Protein AF-A0A8I1NHP6-F1 (afdb_monomer)

Foldseek 3Di:
DPLQVLLLVLLQVQLVVLLVVLVVLCVVAQDDPDLVPWDDDVNARTGHNVSSCVSNVLSPVSNVCSPPPSLVSLQVLLVVLLVLLVCLVPDDQPDADPRRHHSDNVSSVVSNVSNPSSVVSNVVSVVSVVVVVVVVVVVVVVVVVVVVVVVVVVVVVVVVVVVVD

Radius of gyration: 27.09 Å; Cα contacts (8 Å, |Δi|>4): 228; chains: 1; bounding box: 68×22×84 Å

Mean predicted aligned error: 8.79 Å

pLDDT: mean 89.38, std 9.66, range [52.34, 98.44]

Solvent-accessible surface area (backbone atoms only — not comparable to full-atom values): 8065 Å² total; per-residue (Å²): 130,64,73,45,50,51,7,23,48,48,15,40,53,52,8,52,49,26,29,52,53,10,49,53,33,41,74,75,24,70,40,70,86,49,59,87,54,58,45,59,51,97,78,62,37,65,34,21,22,50,38,10,52,50,29,27,53,55,8,49,50,17,48,67,25,21,76,85,39,14,50,58,43,13,40,51,48,8,53,53,27,30,50,50,11,52,48,28,68,74,42,64,86,85,44,58,46,94,81,44,30,69,27,44,75,55,42,17,49,52,28,29,52,53,3,51,50,16,42,50,24,27,50,53,29,48,48,51,54,54,55,52,50,54,54,52,51,51,54,52,52,50,55,53,51,48,54,51,52,51,55,52,50,54,52,51,55,53,54,56,58,68,74,75,112

Secondary structure (DSSP, 8-state):
--TTHHHHHHHHHHHHHHHHHHHHHHHH----S-TT--EEETTTEEE-HHHHHHHHHHHHHHHHHTTT-HHHHHHHHHHHHHHHHHHHHHSPTT-EETTTEE--HHHHHHHHHHHHHHHHHHHHHHHHHHHHHHHHHHHHHHHHHHHHHHHHHHHHHHHHHHT--

Sequence (165 aa):
MERTAYARLYATVTGAFLVLLGFVGLLVNTEFSARELTDELLGFYTINGWSGVFHVGAGLVGLLLARPLPRLYALLAGIVFTGLGIWGILAANGTWLLDGLPATRWVNLVNLLIGLGGLCAYAASRWDRITAWFSGLGARFEARAEKRRQKRRRRKVRKRRTTAS

Structure (mmCIF, N/CA/C/O backbone):
data_AF-A0A8I1NHP6-F1
#
_entry.id   AF-A0A8I1NHP6-F1
#
loop_
_atom_site.group_PDB
_atom_site.id
_atom_site.type_symbol
_atom_site.label_atom_id
_atom_site.label_alt_id
_atom_site.label_comp_id
_atom_site.label_asym_id
_atom_site.label_entity_id
_atom_site.label_seq_id
_atom_site.pdbx_PDB_ins_code
_atom_site.Cartn_x
_atom_site.Cartn_y
_atom_site.Cartn_z
_atom_site.occupancy
_atom_site.B_iso_or_equiv
_atom_site.auth_seq_id
_atom_site.auth_comp_id
_atom_site.auth_asym_id
_atom_site.auth_atom_id
_atom_site.pdbx_PDB_model_num
ATOM 1 N N . MET A 1 1 ? -14.582 6.626 15.259 1.00 52.34 1 MET A N 1
ATOM 2 C CA . MET A 1 1 ? -13.867 6.166 14.049 1.00 52.34 1 MET A CA 1
ATOM 3 C C . MET A 1 1 ? -13.938 4.644 13.992 1.00 52.34 1 MET A C 1
ATOM 5 O O . MET A 1 1 ? -13.893 4.014 15.043 1.00 52.34 1 MET A O 1
ATOM 9 N N . GLU A 1 2 ? -14.135 4.049 12.813 1.00 65.62 2 GLU A N 1
ATOM 10 C CA . GLU A 1 2 ? -14.105 2.585 12.638 1.00 65.62 2 GLU A CA 1
ATOM 11 C C . GLU A 1 2 ? -12.716 2.031 13.004 1.00 65.62 2 GLU A C 1
ATOM 13 O O . GLU A 1 2 ? -11.711 2.616 12.615 1.00 65.62 2 GLU A O 1
ATOM 18 N N . ARG A 1 3 ? -12.642 0.886 13.703 1.00 66.50 3 ARG A N 1
ATOM 19 C CA . ARG A 1 3 ? -11.395 0.294 14.267 1.00 66.50 3 ARG A CA 1
ATOM 20 C C . ARG A 1 3 ? -10.315 -0.094 13.238 1.00 66.50 3 ARG A C 1
ATOM 22 O O . ARG A 1 3 ? -9.271 -0.640 13.597 1.00 66.50 3 ARG A O 1
ATOM 29 N N . THR A 1 4 ? -10.594 0.089 11.956 1.00 78.75 4 THR A N 1
ATOM 30 C CA . THR A 1 4 ? -9.710 -0.203 10.823 1.00 78.75 4 THR A CA 1
ATOM 31 C C . THR A 1 4 ? -9.674 0.950 9.824 1.00 78.75 4 THR A C 1
ATOM 33 O O . THR A 1 4 ? -9.190 0.757 8.713 1.00 78.75 4 THR A O 1
ATOM 36 N N . ALA A 1 5 ? -10.170 2.137 10.194 1.00 85.81 5 ALA A N 1
ATOM 37 C CA . ALA A 1 5 ? -10.329 3.264 9.280 1.00 85.81 5 ALA A CA 1
ATOM 38 C C . ALA A 1 5 ? -9.012 3.629 8.583 1.00 85.81 5 ALA A C 1
ATOM 40 O O . ALA A 1 5 ? -8.998 3.750 7.363 1.00 85.81 5 ALA A O 1
ATOM 41 N N . TYR A 1 6 ? -7.900 3.699 9.324 1.00 92.56 6 TYR A N 1
ATOM 42 C CA . TYR A 1 6 ? -6.586 4.022 8.758 1.00 92.56 6 TYR A CA 1
ATOM 43 C C . TYR A 1 6 ? -6.064 2.941 7.808 1.00 92.56 6 TYR A C 1
ATOM 45 O O . TYR A 1 6 ? -5.683 3.249 6.684 1.00 92.56 6 TYR A O 1
ATOM 53 N N . ALA A 1 7 ? -6.087 1.669 8.219 1.00 94.38 7 ALA A N 1
ATOM 54 C CA . ALA A 1 7 ? -5.654 0.571 7.354 1.00 94.38 7 ALA A CA 1
ATOM 55 C C . ALA A 1 7 ? -6.544 0.420 6.111 1.00 94.38 7 ALA A C 1
ATOM 57 O O . ALA A 1 7 ? -6.043 0.101 5.039 1.00 94.38 7 ALA A O 1
ATOM 58 N N . ARG A 1 8 ? -7.855 0.662 6.235 1.00 95.12 8 ARG A N 1
ATOM 59 C CA . ARG A 1 8 ? -8.786 0.621 5.102 1.00 95.12 8 ARG A CA 1
ATOM 60 C C . ARG A 1 8 ? -8.555 1.787 4.155 1.00 95.12 8 ARG A C 1
ATOM 62 O O . ARG A 1 8 ? -8.551 1.577 2.946 1.00 95.12 8 ARG A O 1
ATOM 69 N N . LEU A 1 9 ? -8.362 2.989 4.694 1.00 95.50 9 LEU A N 1
ATOM 70 C CA . LEU A 1 9 ? -8.044 4.167 3.897 1.00 95.50 9 LEU A CA 1
ATOM 71 C C . LEU A 1 9 ? -6.749 3.938 3.120 1.00 95.50 9 LEU A C 1
ATOM 73 O O . LEU A 1 9 ? -6.752 4.096 1.906 1.00 95.50 9 LEU A O 1
ATOM 77 N N . TYR A 1 10 ? -5.695 3.473 3.795 1.00 97.06 10 TYR A N 1
ATOM 78 C CA . TYR A 1 10 ? -4.439 3.100 3.151 1.00 97.06 10 TYR A CA 1
ATOM 79 C C . TYR A 1 10 ? -4.661 2.047 2.057 1.00 97.06 10 TYR A C 1
ATOM 81 O O . TYR A 1 10 ? -4.303 2.280 0.911 1.00 97.06 10 TYR A O 1
ATOM 89 N N . ALA A 1 11 ? -5.326 0.928 2.367 1.00 97.12 11 ALA A N 1
ATOM 90 C CA . ALA A 1 11 ? -5.573 -0.135 1.392 1.00 97.12 11 ALA A CA 1
ATOM 91 C C . ALA A 1 11 ? -6.338 0.356 0.153 1.00 97.12 11 ALA A C 1
ATOM 93 O O . ALA A 1 11 ? -6.011 -0.030 -0.964 1.00 97.12 11 ALA A O 1
ATOM 94 N N . THR A 1 12 ? -7.313 1.247 0.345 1.00 97.56 12 THR A N 1
ATOM 95 C CA . THR A 1 12 ? -8.118 1.800 -0.751 1.00 97.56 12 THR A CA 1
ATOM 96 C C . THR A 1 12 ? -7.318 2.800 -1.583 1.00 97.56 12 THR A C 1
ATOM 98 O O . THR A 1 12 ? -7.262 2.673 -2.801 1.00 97.56 12 THR A O 1
ATOM 101 N N . VAL A 1 13 ? -6.684 3.782 -0.935 1.00 97.94 13 VAL A N 1
ATOM 102 C CA . VAL A 1 13 ? -5.959 4.869 -1.611 1.00 97.94 13 VAL A CA 1
ATOM 103 C C . VAL A 1 13 ? -4.705 4.337 -2.288 1.00 97.94 13 VAL A C 1
ATOM 105 O O . VAL A 1 13 ? -4.509 4.568 -3.476 1.00 97.94 13 VAL A O 1
ATOM 108 N N . THR A 1 14 ? -3.881 3.582 -1.563 1.00 98.06 14 THR A N 1
ATOM 109 C CA . THR A 1 14 ? -2.679 2.961 -2.121 1.00 98.06 14 THR A CA 1
ATOM 110 C C . THR A 1 14 ? -3.046 1.910 -3.159 1.00 98.06 14 THR A C 1
ATOM 112 O O . THR A 1 14 ? -2.404 1.856 -4.198 1.00 98.06 14 THR A O 1
ATOM 115 N N . GLY A 1 15 ? -4.099 1.117 -2.928 1.00 97.94 15 GLY A N 1
ATOM 116 C CA . GLY A 1 15 ? -4.596 0.160 -3.917 1.00 97.94 15 GLY A CA 1
ATOM 117 C C . GLY A 1 15 ? -4.959 0.836 -5.241 1.00 97.94 15 GLY A C 1
ATOM 118 O O . GLY A 1 15 ? -4.437 0.465 -6.287 1.00 97.94 15 GLY A O 1
ATOM 119 N N . ALA A 1 16 ? -5.785 1.885 -5.189 1.00 98.31 16 ALA A N 1
ATOM 120 C CA . ALA A 1 16 ? -6.175 2.656 -6.368 1.00 98.31 16 ALA A CA 1
ATOM 121 C C . ALA A 1 16 ? -4.974 3.332 -7.045 1.00 98.31 16 ALA A C 1
ATOM 123 O O . ALA A 1 16 ? -4.832 3.251 -8.262 1.00 98.31 16 ALA A O 1
ATOM 124 N N . PHE A 1 17 ? -4.091 3.958 -6.261 1.00 97.94 17 PHE A N 1
ATOM 125 C CA . PHE A 1 17 ? -2.877 4.592 -6.770 1.00 97.94 17 PHE A CA 1
ATOM 126 C C . PHE A 1 17 ? -1.992 3.600 -7.527 1.00 97.94 17 PHE A C 1
ATOM 128 O O . PHE A 1 17 ? -1.574 3.891 -8.641 1.00 97.94 17 PHE A O 1
ATOM 135 N N . LEU A 1 18 ? -1.748 2.418 -6.958 1.00 98.06 18 LEU A N 1
ATOM 136 C CA . LEU A 1 18 ? -0.908 1.393 -7.571 1.00 98.06 18 LEU A CA 1
ATOM 137 C C . LEU A 1 18 ? -1.523 0.815 -8.849 1.00 98.06 18 LEU A C 1
ATOM 139 O O . LEU A 1 18 ? -0.803 0.613 -9.823 1.00 98.06 18 LEU A O 1
ATOM 143 N N . VAL A 1 19 ? -2.845 0.604 -8.881 1.00 98.44 19 VAL A N 1
ATOM 144 C CA . VAL A 1 19 ? -3.532 0.192 -10.115 1.00 98.44 19 VAL A CA 1
ATOM 145 C C . VAL A 1 19 ? -3.360 1.248 -11.197 1.00 98.44 19 VAL A C 1
ATOM 147 O O . VAL A 1 19 ? -2.988 0.898 -12.309 1.00 98.44 19 VAL A O 1
ATOM 150 N N . LEU A 1 20 ? -3.590 2.526 -10.884 1.00 97.88 20 LEU A N 1
ATOM 151 C CA . LEU A 1 20 ? -3.444 3.608 -11.860 1.00 97.88 20 LEU A CA 1
ATOM 152 C C . LEU A 1 20 ? -1.997 3.750 -12.334 1.00 97.88 20 LEU A C 1
ATOM 154 O O . LEU A 1 20 ? -1.761 3.819 -13.536 1.00 97.88 20 LEU A O 1
ATOM 158 N N . LEU A 1 21 ? -1.035 3.745 -11.410 1.00 96.12 21 LEU A N 1
ATOM 159 C CA . LEU A 1 21 ? 0.387 3.846 -11.723 1.00 96.12 21 LEU A CA 1
ATOM 160 C C . LEU A 1 21 ? 0.842 2.688 -12.617 1.00 96.12 21 LEU A C 1
ATOM 162 O O . LEU A 1 21 ? 1.472 2.915 -13.645 1.00 96.12 21 LEU A O 1
ATOM 166 N N . GLY A 1 22 ? 0.491 1.454 -12.249 1.00 96.69 22 GLY A N 1
ATOM 167 C CA . GLY A 1 22 ? 0.850 0.268 -13.017 1.00 96.69 22 GLY A CA 1
ATOM 168 C C . GLY A 1 22 ? 0.148 0.207 -14.369 1.00 96.69 22 GLY A C 1
ATOM 169 O O . GLY A 1 22 ? 0.779 -0.117 -15.367 1.00 96.69 22 GLY A O 1
ATOM 170 N N . PHE A 1 23 ? -1.137 0.564 -14.421 1.00 97.56 23 PHE A N 1
ATOM 171 C CA . PHE A 1 23 ? -1.912 0.572 -15.658 1.00 97.56 23 PHE A CA 1
ATOM 172 C C . PHE A 1 23 ? -1.383 1.612 -16.644 1.00 97.56 23 PHE A C 1
ATOM 174 O O . PHE A 1 23 ? -1.116 1.272 -17.790 1.00 97.56 23 PHE A O 1
ATOM 181 N N . VAL A 1 24 ? -1.161 2.854 -16.200 1.00 96.81 24 VAL A N 1
ATOM 182 C CA . VAL A 1 24 ? -0.543 3.889 -17.042 1.00 96.81 24 VAL A CA 1
ATOM 183 C C . VAL A 1 24 ? 0.867 3.470 -17.450 1.00 96.81 24 VAL A C 1
ATOM 185 O O . VAL A 1 24 ? 1.233 3.648 -18.606 1.00 96.81 24 VAL A O 1
ATOM 188 N N . GLY A 1 25 ? 1.634 2.853 -16.547 1.00 95.19 25 GLY A N 1
ATOM 189 C CA . GLY A 1 25 ? 2.954 2.327 -16.876 1.00 95.19 25 GLY A CA 1
ATOM 190 C C . GLY A 1 25 ? 2.919 1.295 -18.003 1.00 95.19 25 GLY A C 1
ATOM 191 O O . GLY A 1 25 ? 3.692 1.410 -18.945 1.00 95.19 25 GLY A O 1
ATOM 192 N N . LEU A 1 26 ? 1.961 0.365 -17.973 1.00 95.56 26 LEU A N 1
ATOM 193 C CA . LEU A 1 26 ? 1.750 -0.608 -19.050 1.00 95.56 26 LEU A CA 1
ATOM 194 C C . LEU A 1 26 ? 1.291 0.029 -20.366 1.00 95.56 26 LEU A C 1
ATOM 196 O O . LEU A 1 26 ? 1.512 -0.553 -21.416 1.00 95.56 26 LEU A O 1
ATOM 200 N N . LEU A 1 27 ? 0.652 1.199 -20.345 1.00 95.38 27 LEU A N 1
ATOM 201 C CA . LEU A 1 27 ? 0.324 1.919 -21.581 1.00 95.38 27 LEU A CA 1
ATOM 202 C C . LEU A 1 27 ? 1.544 2.615 -22.194 1.00 95.38 27 LEU A C 1
ATOM 204 O O . LEU A 1 27 ? 1.552 2.865 -23.396 1.00 95.38 27 LEU A O 1
ATOM 208 N N . VAL A 1 28 ? 2.545 2.946 -21.376 1.00 94.25 28 VAL A N 1
ATOM 209 C CA . VAL A 1 28 ? 3.781 3.599 -21.821 1.00 94.25 28 VAL A CA 1
ATOM 210 C C . VAL A 1 28 ? 4.815 2.567 -22.259 1.00 94.25 28 VAL A C 1
ATOM 212 O O . VAL A 1 28 ? 5.392 2.713 -23.329 1.00 94.25 28 VAL A O 1
ATOM 215 N N . ASN A 1 29 ? 5.020 1.512 -21.469 1.00 92.50 29 ASN A N 1
ATOM 216 C CA . ASN A 1 29 ? 6.034 0.499 -21.721 1.00 92.50 29 ASN A CA 1
ATOM 217 C C . ASN A 1 29 ? 5.502 -0.905 -21.388 1.00 92.50 29 ASN A C 1
ATOM 219 O O . ASN A 1 29 ? 5.083 -1.189 -20.263 1.00 92.50 29 ASN A O 1
ATOM 223 N N . THR A 1 30 ? 5.547 -1.792 -22.384 1.00 92.50 30 THR A N 1
ATOM 224 C CA . THR A 1 30 ? 5.104 -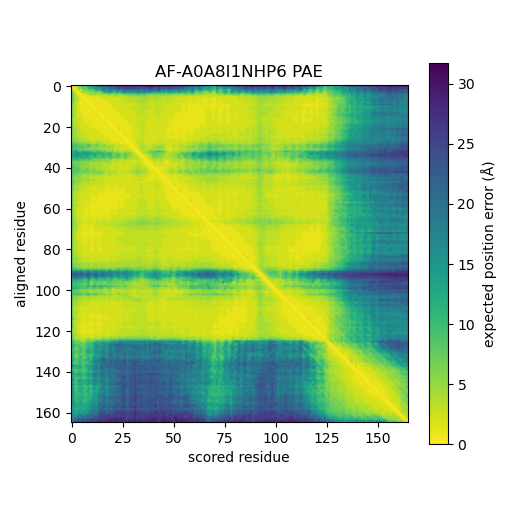3.195 -22.285 1.00 92.50 30 THR A CA 1
ATOM 225 C C . THR A 1 30 ? 6.255 -4.188 -22.439 1.00 92.50 30 THR A C 1
ATOM 227 O O . THR A 1 30 ? 6.028 -5.357 -22.739 1.00 92.50 30 THR A O 1
ATOM 230 N N . GLU A 1 31 ? 7.496 -3.755 -22.223 1.00 90.75 31 GLU A N 1
ATOM 231 C CA . GLU A 1 31 ? 8.660 -4.617 -22.393 1.00 90.75 31 GLU A CA 1
ATOM 232 C C . GLU A 1 31 ? 8.814 -5.569 -21.200 1.00 90.75 31 GLU A C 1
ATOM 234 O O . GLU A 1 31 ? 8.995 -5.156 -20.050 1.00 90.75 31 GLU A O 1
ATOM 239 N N . PHE A 1 32 ? 8.724 -6.871 -21.481 1.00 88.69 32 PHE A N 1
ATOM 240 C CA . PHE A 1 32 ? 8.876 -7.949 -20.493 1.00 88.69 32 PHE A CA 1
ATOM 241 C C . PHE A 1 32 ? 10.145 -8.778 -20.708 1.00 88.69 32 PHE A C 1
ATOM 243 O O . PHE A 1 32 ? 10.619 -9.431 -19.779 1.00 88.69 32 PHE A O 1
ATOM 250 N N . SER A 1 33 ? 10.685 -8.797 -21.926 1.00 84.00 33 SER A N 1
ATOM 251 C CA . SER A 1 33 ? 11.780 -9.703 -22.291 1.00 84.00 33 SER A CA 1
ATOM 252 C C . SER A 1 33 ? 13.154 -9.143 -21.949 1.00 84.00 33 SER A C 1
ATOM 254 O O . SER A 1 33 ? 14.021 -9.889 -21.503 1.00 84.00 33 SER A O 1
ATOM 256 N N . ALA A 1 34 ? 13.347 -7.840 -22.130 1.00 84.25 34 ALA A N 1
ATOM 257 C CA . ALA A 1 34 ? 14.614 -7.173 -21.886 1.00 84.25 34 ALA A CA 1
ATOM 258 C C . ALA A 1 34 ? 14.400 -6.082 -20.838 1.00 84.25 34 ALA A C 1
ATOM 260 O O . ALA A 1 34 ? 13.857 -5.016 -21.106 1.00 84.25 34 ALA A O 1
ATOM 261 N N . ARG A 1 35 ? 14.778 -6.398 -19.600 1.00 78.88 35 ARG A N 1
ATOM 262 C CA . ARG A 1 35 ? 14.508 -5.575 -18.413 1.00 78.88 35 ARG A CA 1
ATOM 263 C C . ARG A 1 35 ? 15.114 -4.180 -18.496 1.00 78.88 35 ARG A C 1
ATOM 265 O O . ARG A 1 35 ? 14.511 -3.253 -17.973 1.00 78.88 35 ARG A O 1
ATOM 272 N N . GLU A 1 36 ? 16.252 -4.047 -19.172 1.00 81.38 36 GLU A N 1
ATOM 273 C CA . GLU A 1 36 ? 16.944 -2.790 -19.453 1.00 81.38 36 GLU A CA 1
ATOM 274 C C . GLU A 1 36 ? 16.182 -1.837 -20.377 1.00 81.38 36 GLU A C 1
ATOM 276 O O . GLU A 1 36 ? 16.436 -0.633 -20.327 1.00 81.38 36 GLU A O 1
ATOM 281 N N . LEU A 1 37 ? 15.222 -2.333 -21.165 1.00 86.44 37 LEU A N 1
ATOM 282 C CA . LEU A 1 37 ? 14.305 -1.478 -21.910 1.00 86.44 37 LEU A CA 1
ATOM 283 C C . LEU A 1 37 ? 13.251 -0.918 -20.956 1.00 86.44 37 LEU A C 1
ATOM 285 O O . LEU A 1 37 ? 12.202 -1.507 -20.704 1.00 86.44 37 LEU A O 1
ATOM 289 N N . THR A 1 38 ? 13.580 0.247 -20.410 1.00 91.06 38 THR A N 1
ATOM 290 C CA . THR A 1 38 ? 12.721 1.020 -19.515 1.00 91.06 38 THR A CA 1
ATOM 291 C C . THR A 1 38 ? 12.385 2.366 -20.130 1.00 91.06 38 THR A C 1
ATOM 293 O O . THR A 1 38 ? 13.195 2.924 -20.866 1.00 91.06 38 THR A O 1
ATOM 296 N N . ASP A 1 39 ? 11.231 2.905 -19.752 1.00 93.44 39 ASP A N 1
ATOM 297 C CA . ASP A 1 39 ? 10.849 4.289 -20.026 1.00 93.44 39 ASP A CA 1
ATOM 298 C C . ASP A 1 39 ? 10.689 5.084 -18.731 1.00 93.44 39 ASP A C 1
ATOM 300 O O . ASP A 1 39 ? 10.556 4.530 -17.634 1.00 93.44 39 ASP A O 1
ATOM 304 N N . GLU A 1 40 ? 10.674 6.408 -18.854 1.00 92.94 40 GLU A N 1
ATOM 305 C CA . GLU A 1 40 ? 10.402 7.310 -17.741 1.00 92.94 40 GLU A CA 1
ATOM 306 C C . GLU A 1 40 ? 8.954 7.788 -17.757 1.00 92.94 40 GLU A C 1
ATOM 308 O O . GLU A 1 40 ? 8.536 8.617 -18.567 1.00 92.94 40 GLU A O 1
ATOM 313 N N . LEU A 1 41 ? 8.185 7.332 -16.775 1.00 91.19 41 LEU A N 1
ATOM 314 C CA . LEU A 1 41 ? 6.881 7.892 -16.485 1.00 91.19 41 LEU A CA 1
ATOM 315 C C . LEU A 1 41 ? 7.052 9.239 -15.770 1.00 91.19 41 LEU A C 1
ATOM 317 O O . LEU A 1 41 ? 7.807 9.358 -14.801 1.00 91.19 41 LEU A O 1
ATOM 321 N N . LEU A 1 42 ? 6.346 10.265 -16.252 1.00 87.69 42 LEU A N 1
ATOM 322 C CA . LEU A 1 42 ? 6.423 11.645 -15.743 1.00 87.69 42 LEU A CA 1
ATOM 323 C C . LEU A 1 42 ? 7.840 12.266 -15.788 1.00 87.69 42 LEU A C 1
ATOM 325 O O . LEU A 1 42 ? 8.075 13.273 -15.124 1.00 87.69 42 LEU A O 1
ATOM 329 N N . GLY A 1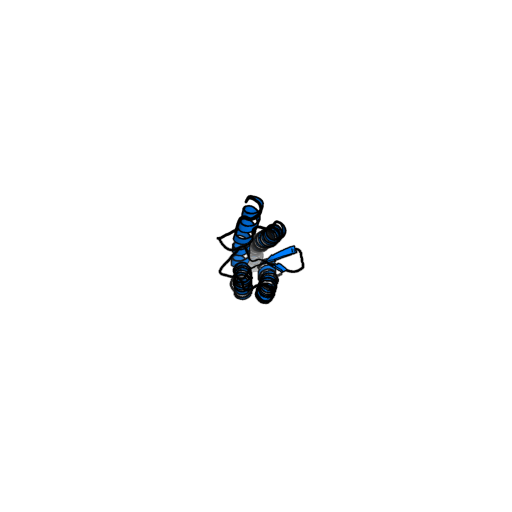 43 ? 8.771 11.687 -16.557 1.00 89.50 43 GLY A N 1
ATOM 330 C CA . GLY A 1 43 ? 10.150 12.177 -16.704 1.00 89.50 43 GLY A CA 1
ATOM 331 C C . GLY A 1 43 ? 1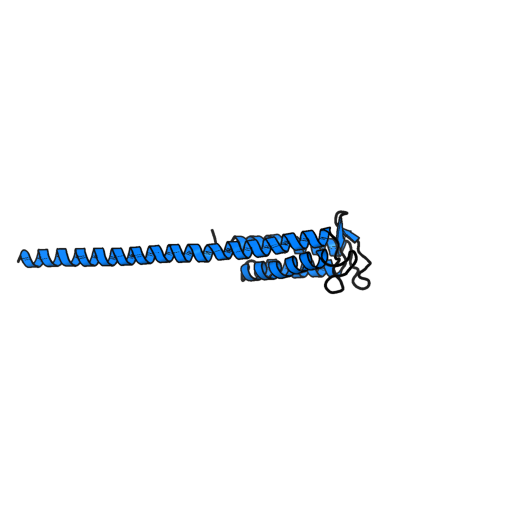1.065 11.929 -15.498 1.00 89.50 43 GLY A C 1
ATOM 332 O O . GLY A 1 43 ? 12.073 12.613 -15.349 1.00 89.50 43 GLY A O 1
ATOM 333 N N . PHE A 1 44 ? 10.691 11.028 -14.582 1.00 89.19 44 PHE A N 1
ATOM 334 C CA . PHE A 1 44 ? 11.560 10.652 -13.455 1.00 89.19 44 PHE A CA 1
ATOM 335 C C . PHE A 1 44 ? 11.310 9.246 -12.894 1.00 89.19 44 PHE A C 1
ATOM 337 O O . PHE A 1 44 ? 12.161 8.714 -12.177 1.00 89.19 44 PHE A O 1
ATOM 344 N N . TYR A 1 45 ? 10.142 8.646 -13.143 1.00 91.38 45 TYR A N 1
ATOM 345 C CA . TYR A 1 45 ? 9.764 7.361 -12.562 1.00 91.38 45 TYR A CA 1
ATOM 346 C C . TYR A 1 45 ? 9.961 6.232 -13.576 1.00 91.38 45 TYR A C 1
ATOM 348 O O . TYR A 1 45 ? 9.162 6.056 -14.491 1.00 91.38 45 TYR A O 1
ATOM 356 N N . THR A 1 46 ? 11.042 5.474 -13.415 1.00 93.38 46 THR A N 1
ATOM 357 C CA . THR A 1 46 ? 11.433 4.403 -14.339 1.00 93.38 46 THR A CA 1
ATOM 358 C C . THR A 1 46 ? 10.465 3.222 -14.290 1.00 93.38 46 THR A C 1
ATOM 360 O O . THR A 1 46 ? 10.186 2.693 -13.212 1.00 93.38 46 THR A O 1
ATOM 363 N N . ILE A 1 47 ? 9.996 2.782 -15.456 1.00 93.56 47 ILE A N 1
ATOM 364 C CA . ILE A 1 47 ? 9.018 1.702 -15.618 1.00 93.56 47 ILE A CA 1
ATOM 365 C C . ILE A 1 47 ? 9.396 0.744 -16.752 1.00 93.56 47 ILE A C 1
ATOM 367 O O . ILE A 1 47 ? 10.044 1.119 -17.723 1.00 93.56 47 ILE A O 1
ATOM 371 N N . ASN A 1 48 ? 8.939 -0.495 -16.616 1.00 93.94 48 ASN A N 1
ATOM 372 C CA . ASN A 1 48 ? 8.873 -1.532 -17.650 1.00 93.94 48 ASN A CA 1
ATOM 373 C C . ASN A 1 48 ? 7.617 -2.402 -17.449 1.00 93.94 48 ASN A C 1
ATOM 375 O O . ASN A 1 48 ? 6.891 -2.233 -16.454 1.00 93.94 48 ASN A O 1
ATOM 379 N N . GLY A 1 49 ? 7.397 -3.379 -18.331 1.00 94.00 49 GLY A N 1
ATOM 380 C CA . GLY A 1 49 ? 6.242 -4.276 -18.269 1.00 94.00 49 GLY A CA 1
ATOM 381 C C . GLY A 1 49 ? 6.100 -4.989 -16.917 1.00 94.00 49 GLY A C 1
ATOM 382 O O . GLY A 1 49 ? 5.017 -4.996 -16.322 1.00 94.00 49 GLY A O 1
ATOM 383 N N . TRP A 1 50 ? 7.197 -5.521 -16.367 1.00 95.06 50 TRP A N 1
ATOM 384 C CA . TRP A 1 50 ? 7.190 -6.207 -15.066 1.00 95.06 50 TRP A CA 1
ATOM 385 C C . TRP A 1 50 ? 6.787 -5.293 -13.912 1.00 95.06 50 TRP A C 1
ATOM 387 O O . TRP A 1 50 ? 5.960 -5.675 -13.081 1.00 95.06 50 TRP A O 1
ATOM 397 N N . SER A 1 51 ? 7.323 -4.073 -13.872 1.00 93.69 51 SER A N 1
ATOM 398 C CA . SER A 1 51 ? 6.945 -3.081 -12.865 1.00 93.69 51 SER A CA 1
ATOM 399 C C . SER A 1 51 ? 5.467 -2.702 -12.983 1.00 93.69 51 SER A C 1
ATOM 401 O O . SER A 1 51 ? 4.782 -2.594 -11.968 1.00 93.69 51 SER A O 1
ATOM 403 N N . GLY A 1 52 ? 4.942 -2.574 -14.205 1.00 95.50 52 GLY A N 1
ATOM 404 C CA . GLY A 1 52 ? 3.533 -2.290 -14.453 1.00 95.50 52 GLY A CA 1
ATOM 405 C C . GLY A 1 52 ? 2.622 -3.378 -13.885 1.00 95.50 52 GLY A C 1
ATOM 406 O O . GLY A 1 52 ? 1.738 -3.090 -13.075 1.00 95.50 52 GLY A O 1
ATOM 407 N N . VAL A 1 53 ? 2.896 -4.644 -14.220 1.00 96.38 53 VAL A N 1
ATOM 408 C CA . VAL A 1 53 ? 2.148 -5.801 -13.696 1.00 96.38 53 VAL A CA 1
ATOM 409 C C . VAL A 1 53 ? 2.258 -5.907 -12.176 1.00 96.38 53 VAL A C 1
ATOM 411 O O . VAL A 1 53 ? 1.250 -6.152 -11.511 1.00 96.38 53 VAL A O 1
ATOM 414 N N . PHE A 1 54 ? 3.446 -5.687 -11.608 1.00 96.25 54 PHE A N 1
ATOM 415 C CA . PHE A 1 54 ? 3.648 -5.699 -10.160 1.00 96.25 54 PHE A CA 1
ATOM 416 C C . PHE A 1 54 ? 2.761 -4.665 -9.453 1.00 96.25 54 PHE A C 1
ATOM 418 O O . PHE A 1 54 ? 2.048 -5.011 -8.507 1.00 96.25 54 PHE A O 1
ATOM 425 N N . HIS A 1 55 ? 2.747 -3.417 -9.931 1.00 97.25 55 HIS A N 1
ATOM 426 C CA . HIS A 1 55 ? 1.924 -2.358 -9.346 1.00 97.25 55 HIS A CA 1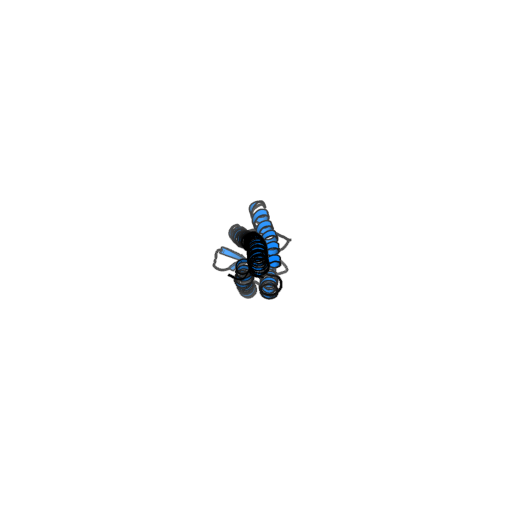
ATOM 427 C C . HIS A 1 55 ? 0.425 -2.634 -9.520 1.00 97.25 55 HIS A C 1
ATOM 429 O O . HIS A 1 55 ? -0.324 -2.511 -8.550 1.00 97.25 55 HIS A O 1
ATOM 435 N N . VAL A 1 56 ? -0.020 -3.088 -10.699 1.00 98.19 56 VAL A N 1
ATOM 436 C CA . VAL A 1 56 ? -1.428 -3.468 -10.909 1.00 98.19 56 VAL A CA 1
ATOM 437 C C . VAL A 1 56 ? -1.831 -4.602 -9.969 1.00 98.19 56 VAL A C 1
ATOM 439 O O . VAL A 1 56 ? -2.843 -4.492 -9.278 1.00 98.19 56 VAL A O 1
ATOM 442 N N . GLY A 1 57 ? -1.035 -5.669 -9.889 1.00 98.06 57 GLY A N 1
ATOM 443 C CA . GLY A 1 57 ? -1.315 -6.820 -9.033 1.00 98.06 57 GLY A CA 1
ATOM 444 C C . GLY A 1 57 ? -1.387 -6.439 -7.554 1.00 98.06 57 GLY A C 1
ATOM 445 O O . GLY A 1 57 ? -2.380 -6.731 -6.885 1.00 98.06 57 GLY A O 1
ATOM 446 N N . ALA A 1 58 ? -0.377 -5.724 -7.051 1.00 97.69 58 ALA A N 1
ATOM 447 C CA . ALA A 1 58 ? -0.360 -5.233 -5.676 1.00 97.69 58 ALA A CA 1
ATOM 448 C C . ALA A 1 58 ? -1.552 -4.304 -5.389 1.00 97.69 58 ALA A C 1
ATOM 450 O O . ALA A 1 58 ? -2.211 -4.434 -4.355 1.00 97.69 58 ALA A O 1
ATOM 451 N N . GLY A 1 59 ? -1.868 -3.409 -6.327 1.00 98.00 59 GLY A N 1
ATOM 452 C CA . GLY A 1 59 ? -2.972 -2.468 -6.211 1.00 98.00 59 GLY A CA 1
ATOM 453 C C . GLY A 1 59 ? -4.342 -3.146 -6.161 1.00 98.00 59 GLY A C 1
ATOM 454 O O . GLY A 1 59 ? -5.152 -2.841 -5.282 1.00 98.00 59 GLY A O 1
ATOM 455 N N . LEU A 1 60 ? -4.585 -4.122 -7.042 1.00 98.44 60 LEU A N 1
ATOM 456 C CA . LEU A 1 60 ? -5.817 -4.913 -7.052 1.00 98.44 60 LEU A CA 1
ATOM 457 C C . LEU A 1 60 ? -5.984 -5.703 -5.754 1.00 98.44 60 LEU A C 1
ATOM 459 O O . LEU A 1 60 ? -7.068 -5.692 -5.173 1.00 98.44 60 LEU A O 1
ATOM 463 N N . VAL A 1 61 ? -4.914 -6.325 -5.249 1.00 98.00 61 VAL A N 1
ATOM 464 C CA . VAL A 1 61 ? -4.936 -6.983 -3.933 1.00 98.00 61 VAL A CA 1
ATOM 465 C C . VAL A 1 61 ? -5.293 -5.978 -2.833 1.00 98.00 61 VAL A C 1
ATOM 467 O O . VAL A 1 61 ? -6.104 -6.294 -1.963 1.00 98.00 61 VAL A O 1
ATOM 470 N N . GLY A 1 62 ? -4.770 -4.751 -2.891 1.00 96.94 62 GLY A N 1
ATOM 471 C CA . GLY A 1 62 ? -5.136 -3.672 -1.970 1.00 96.94 62 GLY A CA 1
ATOM 472 C C . GLY A 1 62 ? -6.623 -3.348 -1.975 1.00 96.94 62 GLY A C 1
ATOM 473 O O . GLY A 1 62 ? -7.255 -3.336 -0.916 1.00 96.94 62 GLY A O 1
ATOM 474 N N . LEU A 1 63 ? -7.203 -3.165 -3.160 1.00 97.88 63 LEU A N 1
ATOM 475 C CA . LEU A 1 63 ? -8.630 -2.881 -3.322 1.00 97.88 63 LEU A CA 1
ATOM 476 C C . LEU A 1 63 ? -9.510 -4.053 -2.866 1.00 97.88 63 LEU A C 1
ATOM 478 O O . LEU A 1 63 ? -10.484 -3.843 -2.139 1.00 97.88 63 LEU A O 1
ATOM 482 N N . LEU A 1 64 ? -9.142 -5.285 -3.225 1.00 97.88 64 LEU A N 1
ATOM 483 C CA . LEU A 1 64 ? -9.854 -6.499 -2.817 1.00 97.88 64 LEU A CA 1
ATOM 484 C C . LEU A 1 64 ? -9.833 -6.683 -1.296 1.00 97.88 64 LEU A C 1
ATOM 486 O O . LEU A 1 64 ? -10.848 -7.036 -0.693 1.00 97.88 64 LEU A O 1
ATOM 490 N N . LEU A 1 65 ? -8.692 -6.416 -0.657 1.00 95.81 65 LEU A N 1
ATOM 491 C CA . LEU A 1 65 ? -8.519 -6.596 0.783 1.00 95.81 65 LEU A CA 1
ATOM 492 C C . LEU A 1 65 ? -8.950 -5.385 1.615 1.00 95.81 65 LEU A C 1
ATOM 494 O O . LEU A 1 65 ? -9.070 -5.520 2.834 1.00 95.81 65 LEU A O 1
ATOM 498 N N . ALA A 1 66 ? -9.258 -4.239 1.001 1.00 94.50 66 ALA A N 1
ATOM 499 C CA . ALA A 1 66 ? -9.622 -3.013 1.710 1.00 94.50 66 ALA A CA 1
ATOM 500 C C . ALA A 1 66 ? -10.816 -3.194 2.664 1.00 94.50 66 ALA A C 1
ATOM 502 O O . ALA A 1 66 ? -10.844 -2.612 3.750 1.00 94.50 66 ALA A O 1
ATOM 503 N N . ARG A 1 67 ? -11.800 -4.023 2.299 1.00 91.81 67 ARG A N 1
ATOM 504 C CA . ARG A 1 67 ? -12.955 -4.324 3.164 1.00 91.81 67 ARG A CA 1
ATOM 505 C C . ARG A 1 67 ? -12.712 -5.520 4.094 1.00 91.81 67 ARG A C 1
ATOM 507 O O . ARG A 1 67 ? -12.870 -5.334 5.301 1.00 91.81 67 ARG A O 1
ATOM 514 N N . PRO A 1 68 ? -12.336 -6.718 3.598 1.00 93.44 68 PRO A N 1
ATOM 515 C CA . PRO A 1 68 ? -12.275 -7.905 4.447 1.00 93.44 68 PRO A CA 1
ATOM 516 C C . PRO A 1 68 ? -11.043 -7.933 5.359 1.00 93.44 68 PRO A C 1
ATOM 518 O O . PRO A 1 68 ? -11.153 -8.333 6.516 1.00 93.44 68 PRO A O 1
ATOM 521 N N . LEU A 1 69 ? -9.870 -7.508 4.873 1.00 94.25 69 LEU A N 1
ATOM 522 C CA . LEU A 1 69 ? -8.590 -7.670 5.575 1.00 94.25 69 LEU A CA 1
ATOM 523 C C . LEU A 1 69 ? -7.651 -6.452 5.410 1.00 94.25 69 LEU A C 1
ATOM 525 O O . LEU A 1 69 ? -6.464 -6.627 5.117 1.00 94.25 69 LEU A O 1
ATOM 529 N N . PRO A 1 70 ? -8.105 -5.208 5.674 1.00 94.44 70 PRO A N 1
ATOM 530 C CA . PRO A 1 70 ? -7.310 -4.005 5.394 1.00 94.44 70 PRO A CA 1
ATOM 531 C C . PRO A 1 70 ? -5.989 -3.957 6.164 1.00 94.44 70 PRO A C 1
ATOM 533 O O . PRO A 1 70 ? -4.979 -3.459 5.678 1.00 94.44 70 PRO A O 1
ATOM 536 N N . ARG A 1 71 ? -5.978 -4.502 7.385 1.00 94.75 71 ARG A N 1
ATOM 537 C CA . ARG A 1 71 ? -4.775 -4.557 8.223 1.00 94.75 71 ARG A CA 1
ATOM 538 C C . ARG A 1 71 ? -3.725 -5.513 7.677 1.00 94.75 71 ARG A C 1
ATOM 540 O O . ARG A 1 71 ? -2.544 -5.235 7.838 1.00 94.75 71 ARG A O 1
ATOM 547 N N . LEU A 1 72 ? -4.160 -6.637 7.104 1.00 94.94 72 LEU A N 1
ATOM 548 C CA . LEU A 1 72 ? -3.247 -7.609 6.517 1.00 94.94 72 LEU A CA 1
ATOM 549 C C . LEU A 1 72 ? -2.572 -6.987 5.301 1.00 94.94 72 LEU A C 1
ATOM 551 O O . LEU A 1 72 ? -1.353 -7.024 5.218 1.00 94.94 72 LEU A O 1
ATOM 555 N N . TYR A 1 73 ? -3.350 -6.335 4.432 1.00 97.12 73 TYR A N 1
ATOM 556 C CA . TYR A 1 73 ? -2.784 -5.605 3.304 1.00 97.12 73 TYR A CA 1
ATOM 557 C C . TYR A 1 73 ? -1.810 -4.514 3.756 1.00 97.12 73 TYR A C 1
ATOM 559 O O . TYR A 1 73 ? -0.680 -4.499 3.291 1.00 97.12 73 TYR A O 1
ATOM 567 N N . ALA A 1 74 ? -2.196 -3.653 4.707 1.00 97.06 74 ALA A N 1
ATOM 568 C CA . ALA A 1 74 ? -1.317 -2.590 5.204 1.00 97.06 74 ALA A CA 1
ATOM 569 C C . ALA A 1 74 ? 0.013 -3.131 5.764 1.00 97.06 74 ALA A C 1
ATOM 571 O O . ALA A 1 74 ? 1.064 -2.545 5.526 1.00 97.06 74 ALA A O 1
ATOM 572 N N . LEU A 1 75 ? -0.021 -4.270 6.466 1.00 96.94 75 LEU A N 1
ATOM 573 C CA . LEU A 1 75 ? 1.185 -4.925 6.969 1.00 96.94 75 LEU A CA 1
ATOM 574 C C . LEU A 1 75 ? 2.029 -5.527 5.840 1.00 96.94 75 LEU A C 1
ATOM 576 O O . LEU A 1 75 ? 3.230 -5.287 5.798 1.00 96.94 75 LEU A O 1
ATOM 580 N N . LEU A 1 76 ? 1.415 -6.304 4.945 1.00 97.06 76 LEU A N 1
ATOM 581 C CA . LEU A 1 76 ? 2.114 -6.977 3.849 1.00 97.06 76 LEU A CA 1
ATOM 582 C C . LEU A 1 76 ? 2.712 -5.972 2.867 1.00 97.06 76 LEU A C 1
ATOM 584 O O . LEU A 1 76 ? 3.904 -6.039 2.591 1.00 97.06 76 LEU A O 1
ATOM 588 N N . ALA A 1 77 ? 1.914 -5.010 2.401 1.00 97.06 77 ALA A N 1
ATOM 589 C CA . ALA A 1 77 ? 2.391 -3.910 1.574 1.00 97.06 77 ALA A CA 1
ATOM 590 C C . ALA A 1 77 ? 3.478 -3.124 2.312 1.00 97.06 77 ALA A C 1
ATOM 592 O O . ALA A 1 77 ? 4.517 -2.833 1.731 1.00 97.06 77 ALA A O 1
ATOM 593 N N . GLY A 1 78 ? 3.286 -2.868 3.610 1.00 97.62 78 GLY A N 1
ATOM 594 C CA . GLY A 1 78 ? 4.285 -2.218 4.444 1.00 97.62 78 GLY A CA 1
ATOM 595 C C . GLY A 1 78 ? 5.642 -2.920 4.405 1.00 97.62 78 GLY A C 1
ATOM 596 O O . GLY A 1 78 ? 6.649 -2.307 4.075 1.00 97.62 78 GLY A O 1
ATOM 597 N N . ILE A 1 79 ? 5.661 -4.225 4.671 1.00 97.94 79 ILE A N 1
ATOM 598 C CA . ILE A 1 79 ? 6.885 -5.036 4.669 1.00 97.94 79 ILE A CA 1
ATOM 599 C C . ILE A 1 79 ? 7.494 -5.119 3.266 1.00 97.94 79 ILE A C 1
ATOM 601 O O . ILE A 1 79 ? 8.688 -4.871 3.109 1.00 97.94 79 ILE A O 1
ATOM 605 N N . VAL A 1 80 ? 6.693 -5.453 2.252 1.00 96.81 80 VAL A N 1
ATOM 606 C CA . VAL A 1 80 ? 7.177 -5.678 0.883 1.00 96.81 80 VAL A CA 1
ATOM 607 C C . VAL A 1 80 ? 7.751 -4.395 0.291 1.00 96.81 80 VAL A C 1
ATOM 609 O O . VAL A 1 80 ? 8.898 -4.387 -0.144 1.00 96.81 80 VAL A O 1
ATOM 612 N N . PHE A 1 81 ? 6.999 -3.294 0.314 1.00 97.19 81 PHE A N 1
ATOM 613 C CA . PHE A 1 81 ? 7.436 -2.040 -0.298 1.00 97.19 81 PHE A CA 1
ATOM 614 C C . PHE A 1 81 ? 8.578 -1.374 0.481 1.00 97.19 81 PHE A C 1
ATOM 616 O O . PHE A 1 81 ? 9.490 -0.827 -0.136 1.00 97.19 81 PHE A O 1
ATOM 623 N N . THR A 1 82 ? 8.609 -1.479 1.817 1.00 97.69 82 THR A N 1
ATOM 624 C CA . THR A 1 82 ? 9.778 -1.033 2.593 1.00 97.69 82 THR A CA 1
ATOM 625 C C . THR A 1 82 ? 11.002 -1.888 2.275 1.00 97.69 82 THR A C 1
ATOM 627 O O . THR A 1 82 ? 12.080 -1.335 2.080 1.00 97.69 82 THR A O 1
ATOM 630 N N . GLY A 1 83 ? 10.846 -3.211 2.169 1.00 95.69 83 GLY A N 1
ATOM 631 C CA . GLY A 1 83 ? 11.925 -4.116 1.778 1.00 95.69 83 GLY A CA 1
ATOM 632 C C . GLY A 1 83 ? 12.492 -3.784 0.398 1.00 95.69 83 GLY A C 1
ATOM 633 O O . GLY A 1 83 ? 13.704 -3.656 0.263 1.00 95.69 83 GLY A O 1
ATOM 634 N N . LEU A 1 84 ? 11.627 -3.561 -0.597 1.00 94.19 84 LEU A N 1
ATOM 635 C CA . LEU A 1 84 ? 12.031 -3.135 -1.942 1.00 94.19 84 LEU A CA 1
ATOM 636 C C . LEU A 1 84 ? 12.727 -1.770 -1.923 1.00 94.19 84 LEU A C 1
ATOM 638 O O . LEU A 1 84 ? 13.774 -1.611 -2.539 1.00 94.19 84 LEU A O 1
ATOM 642 N N . GLY A 1 85 ? 12.187 -0.794 -1.188 1.00 93.62 85 GLY A N 1
ATOM 643 C CA . GLY A 1 85 ? 12.799 0.529 -1.067 1.00 93.62 85 GLY A CA 1
ATOM 644 C C . GLY A 1 85 ? 14.193 0.475 -0.434 1.00 93.62 85 GLY A C 1
ATOM 645 O O . GLY A 1 85 ? 15.131 1.060 -0.967 1.00 93.62 85 GLY A O 1
ATOM 646 N N . ILE A 1 86 ? 14.351 -0.269 0.667 1.00 93.62 86 ILE A N 1
ATOM 647 C CA . ILE A 1 86 ? 15.647 -0.452 1.337 1.00 93.62 86 ILE A CA 1
ATOM 648 C C . ILE A 1 86 ? 16.618 -1.204 0.429 1.00 93.62 86 ILE A C 1
ATOM 650 O O . ILE A 1 86 ? 17.745 -0.750 0.253 1.00 93.62 86 ILE A O 1
ATOM 654 N N . TRP A 1 87 ? 16.193 -2.322 -0.167 1.00 92.19 87 TRP A N 1
ATOM 655 C CA . TRP A 1 87 ? 17.039 -3.098 -1.070 1.00 92.19 87 TRP A CA 1
ATOM 656 C C . TRP A 1 87 ? 17.525 -2.221 -2.221 1.00 92.19 87 TRP A C 1
ATOM 658 O O . TRP A 1 87 ? 18.728 -2.118 -2.428 1.00 92.19 87 TRP A O 1
ATOM 668 N N . GLY A 1 88 ? 16.636 -1.509 -2.907 1.00 89.88 88 GLY A N 1
ATOM 669 C CA . GLY A 1 88 ? 17.035 -0.678 -4.035 1.00 89.88 88 GLY A CA 1
ATOM 670 C C . GLY A 1 88 ? 17.976 0.474 -3.658 1.00 89.88 88 GLY A C 1
ATOM 671 O O . GLY A 1 88 ? 18.833 0.831 -4.456 1.00 89.88 88 GLY A O 1
ATOM 672 N N . ILE A 1 89 ? 17.866 1.039 -2.448 1.00 88.38 89 ILE A N 1
ATOM 673 C CA . ILE A 1 89 ? 18.817 2.051 -1.943 1.00 88.38 89 ILE A CA 1
ATOM 674 C C . ILE A 1 89 ? 20.195 1.438 -1.659 1.00 88.38 89 ILE A C 1
ATOM 676 O O . ILE A 1 89 ? 21.212 2.089 -1.882 1.00 88.38 89 ILE A O 1
ATOM 680 N N . LEU A 1 90 ? 20.227 0.218 -1.117 1.00 87.81 90 LEU A N 1
ATOM 681 C CA . LEU A 1 90 ? 21.469 -0.480 -0.776 1.00 87.81 90 LEU A CA 1
ATOM 682 C C . LEU A 1 90 ? 22.150 -1.110 -1.992 1.00 87.81 90 LEU A C 1
ATOM 684 O O . LEU A 1 90 ? 23.358 -1.342 -1.970 1.00 87.81 90 LEU A O 1
ATOM 688 N N . ALA A 1 91 ? 21.385 -1.432 -3.029 1.00 83.50 91 ALA A N 1
ATOM 689 C CA . ALA A 1 91 ? 21.911 -2.017 -4.243 1.00 83.50 91 ALA A CA 1
ATOM 690 C C . ALA A 1 91 ? 22.649 -0.960 -5.080 1.00 83.50 91 ALA A C 1
ATOM 692 O O . ALA A 1 91 ? 22.312 0.223 -5.071 1.00 83.50 91 ALA A O 1
ATOM 693 N N . ALA A 1 92 ? 23.679 -1.385 -5.814 1.00 70.31 92 ALA A N 1
ATOM 694 C CA . ALA A 1 92 ? 24.395 -0.489 -6.715 1.00 70.31 92 ALA A CA 1
ATOM 695 C C . ALA A 1 92 ? 23.448 0.059 -7.801 1.00 70.31 92 ALA A C 1
ATOM 697 O O . ALA A 1 92 ? 22.537 -0.643 -8.256 1.00 70.31 92 ALA A O 1
ATOM 698 N N . ASN A 1 93 ? 23.670 1.306 -8.231 1.00 64.69 93 ASN A N 1
ATOM 699 C CA . ASN A 1 93 ? 22.880 1.938 -9.292 1.00 64.69 93 ASN A CA 1
ATOM 700 C C . ASN A 1 93 ? 22.848 1.045 -10.547 1.00 64.69 93 ASN A C 1
ATOM 702 O O . ASN A 1 93 ? 23.898 0.620 -11.023 1.00 64.69 93 ASN A O 1
ATOM 706 N N . GLY A 1 94 ? 21.651 0.778 -11.079 1.00 62.19 94 GLY A N 1
ATOM 707 C CA . GLY A 1 94 ? 21.455 -0.059 -12.274 1.00 62.19 94 GLY A CA 1
ATOM 708 C C . GLY A 1 94 ? 21.270 -1.558 -12.003 1.00 62.19 94 GLY A C 1
ATOM 709 O O . GLY A 1 94 ? 21.217 -2.347 -12.941 1.00 62.19 94 GLY A O 1
ATOM 710 N N . THR A 1 95 ? 21.157 -1.966 -10.738 1.00 75.75 95 THR A N 1
ATOM 711 C CA . THR A 1 95 ? 20.718 -3.322 -10.377 1.00 75.75 95 THR A CA 1
ATOM 712 C C . THR A 1 95 ? 19.203 -3.484 -10.550 1.00 75.75 95 THR A C 1
ATOM 714 O O . THR A 1 95 ? 18.456 -2.509 -10.594 1.00 75.75 95 THR A O 1
ATOM 717 N N . TRP A 1 96 ? 18.740 -4.728 -10.660 1.00 78.50 96 TRP A N 1
ATOM 718 C CA . TRP A 1 96 ? 17.323 -5.063 -10.825 1.00 78.50 96 TRP A CA 1
ATOM 719 C C . TRP A 1 96 ? 16.812 -5.749 -9.564 1.00 78.50 96 TRP A C 1
ATOM 721 O O . TRP A 1 96 ? 17.426 -6.710 -9.093 1.00 78.50 96 TRP A O 1
ATOM 731 N N . LEU A 1 97 ? 15.688 -5.287 -9.013 1.00 80.38 97 LEU A N 1
ATOM 732 C CA . LEU A 1 97 ? 15.027 -6.001 -7.921 1.00 80.38 97 LEU A CA 1
ATOM 733 C C . LEU A 1 97 ? 14.169 -7.120 -8.500 1.00 80.38 97 LEU A C 1
ATOM 735 O O . LEU A 1 97 ? 13.470 -6.923 -9.493 1.00 80.38 97 LEU A O 1
ATOM 739 N N . LEU A 1 98 ? 14.190 -8.287 -7.853 1.00 83.44 98 LEU A N 1
ATOM 740 C CA . LEU A 1 98 ? 13.398 -9.451 -8.276 1.00 83.44 98 LEU A CA 1
ATOM 741 C C . LEU A 1 98 ? 13.565 -9.776 -9.775 1.00 83.44 98 LEU A C 1
ATOM 743 O O . LEU A 1 98 ? 12.612 -10.176 -10.431 1.00 83.44 98 LEU A O 1
ATOM 747 N N . ASP A 1 99 ? 14.769 -9.552 -10.309 1.00 83.44 99 ASP A N 1
ATOM 748 C CA . ASP A 1 99 ? 15.165 -9.796 -11.703 1.00 83.44 99 ASP A CA 1
ATOM 749 C C . ASP A 1 99 ? 14.482 -8.926 -12.781 1.00 83.44 99 ASP A C 1
ATOM 751 O O . ASP A 1 99 ? 14.937 -8.936 -13.921 1.00 83.44 99 ASP A O 1
ATOM 755 N N . GLY A 1 100 ? 13.476 -8.109 -12.443 1.00 84.75 100 GLY A N 1
ATOM 756 C CA . GLY A 1 100 ? 12.711 -7.332 -13.432 1.00 84.75 100 GLY A CA 1
ATOM 757 C C . GLY A 1 100 ? 12.212 -5.955 -12.989 1.00 84.75 100 GLY A C 1
ATOM 758 O O . GLY A 1 100 ? 11.718 -5.202 -13.822 1.00 84.75 100 GLY A O 1
ATOM 759 N N . LEU A 1 101 ? 12.339 -5.582 -11.715 1.00 87.62 101 LEU A N 1
ATOM 760 C CA . LEU A 1 101 ? 11.898 -4.276 -11.219 1.00 87.62 101 LEU A CA 1
ATOM 761 C C . LEU A 1 101 ? 13.056 -3.260 -11.247 1.00 87.62 101 LEU A C 1
ATOM 763 O O . LEU A 1 101 ? 14.127 -3.559 -10.706 1.00 87.62 101 LEU A O 1
ATOM 767 N N . PRO A 1 102 ? 12.860 -2.055 -11.813 1.00 89.25 102 PRO A N 1
ATOM 768 C CA . PRO A 1 102 ? 13.891 -1.019 -11.823 1.00 89.25 102 PRO A CA 1
ATOM 769 C C . PRO A 1 102 ? 14.300 -0.582 -10.405 1.00 89.25 102 PRO A C 1
ATOM 771 O O . PRO A 1 102 ? 13.442 -0.237 -9.593 1.00 89.25 102 PRO A O 1
ATOM 774 N N . ALA A 1 103 ? 15.606 -0.533 -10.115 1.00 89.44 103 ALA A N 1
ATOM 775 C CA . ALA A 1 103 ? 16.147 -0.050 -8.835 1.00 89.44 103 ALA A CA 1
ATOM 776 C C . ALA A 1 103 ? 16.587 1.421 -8.880 1.00 89.44 103 ALA A C 1
ATOM 778 O O . ALA A 1 103 ? 17.645 1.772 -8.353 1.00 89.44 103 ALA A O 1
ATOM 779 N N . THR A 1 104 ? 15.830 2.308 -9.527 1.00 90.44 104 THR A N 1
ATOM 780 C CA . THR A 1 104 ? 16.228 3.722 -9.598 1.00 90.44 104 THR A CA 1
ATOM 781 C C . THR A 1 104 ? 15.871 4.472 -8.320 1.00 90.44 104 THR A C 1
ATOM 783 O O . THR A 1 104 ? 14.947 4.112 -7.587 1.00 90.44 104 THR A O 1
ATOM 786 N N . ARG A 1 105 ? 16.601 5.559 -8.041 1.00 90.25 105 ARG A N 1
ATOM 787 C CA . ARG A 1 105 ? 16.430 6.366 -6.821 1.00 90.25 105 ARG A CA 1
ATOM 788 C C . ARG A 1 105 ? 14.968 6.745 -6.566 1.00 90.25 105 ARG A C 1
ATOM 790 O O . ARG A 1 105 ? 14.498 6.630 -5.435 1.00 90.25 105 ARG A O 1
ATOM 797 N N . TRP A 1 106 ? 14.263 7.193 -7.603 1.00 90.88 106 TRP A N 1
ATOM 798 C CA . TRP A 1 106 ? 12.869 7.622 -7.498 1.00 90.88 106 TRP A CA 1
ATOM 799 C C . TRP A 1 106 ? 11.916 6.455 -7.250 1.00 90.88 106 TRP A C 1
ATOM 801 O O . TRP A 1 106 ? 11.041 6.567 -6.392 1.00 90.88 106 TRP A O 1
ATOM 811 N N . VAL A 1 107 ? 12.126 5.319 -7.919 1.00 92.12 107 VAL A N 1
ATOM 812 C CA . VAL A 1 107 ? 11.337 4.099 -7.697 1.00 92.12 107 VAL A CA 1
ATOM 813 C C . VAL A 1 107 ? 11.503 3.605 -6.261 1.00 92.12 107 VAL A C 1
ATOM 815 O O . VAL A 1 107 ? 10.517 3.362 -5.563 1.00 92.12 107 VAL A O 1
ATOM 818 N N . ASN A 1 108 ? 12.741 3.555 -5.772 1.00 93.62 108 ASN A N 1
ATOM 819 C CA . ASN A 1 108 ? 13.049 3.100 -4.418 1.00 93.62 108 ASN A CA 1
ATOM 820 C C . ASN A 1 108 ? 12.462 4.030 -3.350 1.00 93.62 108 ASN A C 1
ATOM 822 O O . ASN A 1 108 ? 11.941 3.555 -2.341 1.00 93.62 108 ASN A O 1
ATOM 826 N N . LEU A 1 109 ? 12.495 5.347 -3.581 1.00 93.62 109 LEU A N 1
ATOM 827 C CA . LEU A 1 109 ? 11.886 6.325 -2.682 1.00 93.62 109 LEU A CA 1
ATOM 828 C C . LEU A 1 109 ? 10.363 6.161 -2.614 1.00 93.62 109 LEU A C 1
ATOM 830 O O . LEU A 1 109 ? 9.805 6.135 -1.518 1.00 93.62 109 LEU A O 1
ATOM 834 N N . VAL A 1 110 ? 9.691 6.016 -3.759 1.00 94.75 110 VAL A N 1
ATOM 835 C CA . VAL A 1 110 ? 8.238 5.782 -3.806 1.00 94.75 110 VAL A CA 1
ATOM 836 C C . VAL A 1 110 ? 7.880 4.481 -3.089 1.00 94.75 110 VAL A C 1
ATOM 838 O O . VAL A 1 110 ? 6.980 4.484 -2.248 1.00 94.75 110 VAL A O 1
ATOM 841 N N . ASN A 1 111 ? 8.625 3.399 -3.335 1.00 95.56 111 ASN A N 1
ATOM 842 C CA . ASN A 1 111 ? 8.450 2.133 -2.624 1.00 95.56 111 ASN A CA 1
ATOM 843 C C . ASN A 1 111 ? 8.606 2.323 -1.110 1.00 95.56 111 ASN A C 1
ATOM 845 O O . ASN A 1 111 ? 7.752 1.899 -0.333 1.00 95.56 111 ASN A O 1
ATOM 849 N N . LEU A 1 112 ? 9.639 3.041 -0.672 1.00 96.38 112 LEU A N 1
ATOM 850 C CA . LEU A 1 112 ? 9.858 3.289 0.747 1.00 96.38 112 LEU A CA 1
ATOM 851 C C . LEU A 1 112 ? 8.703 4.081 1.379 1.00 96.38 112 LEU A C 1
ATOM 853 O O . LEU A 1 112 ? 8.236 3.714 2.456 1.00 96.38 112 LEU A O 1
ATOM 857 N N . LEU A 1 113 ? 8.201 5.122 0.709 1.00 97.31 113 LEU A N 1
ATOM 858 C CA . LEU A 1 113 ? 7.071 5.922 1.193 1.00 97.31 113 LEU A CA 1
ATOM 859 C C . LEU A 1 113 ? 5.783 5.096 1.293 1.00 97.31 113 LEU A C 1
ATOM 861 O O . LEU A 1 113 ? 5.083 5.169 2.306 1.00 97.31 113 LEU A O 1
ATOM 865 N N . ILE A 1 114 ? 5.493 4.272 0.282 1.00 97.62 114 ILE A N 1
ATOM 866 C CA . ILE A 1 114 ? 4.347 3.355 0.294 1.00 97.62 114 ILE A CA 1
ATOM 867 C C . ILE A 1 114 ? 4.475 2.373 1.461 1.00 97.62 114 ILE A C 1
ATOM 869 O O . ILE A 1 114 ? 3.523 2.206 2.229 1.00 97.62 114 ILE A O 1
ATOM 873 N N . GLY A 1 115 ? 5.646 1.752 1.621 1.00 97.50 115 GLY A N 1
ATOM 874 C CA . GLY A 1 115 ? 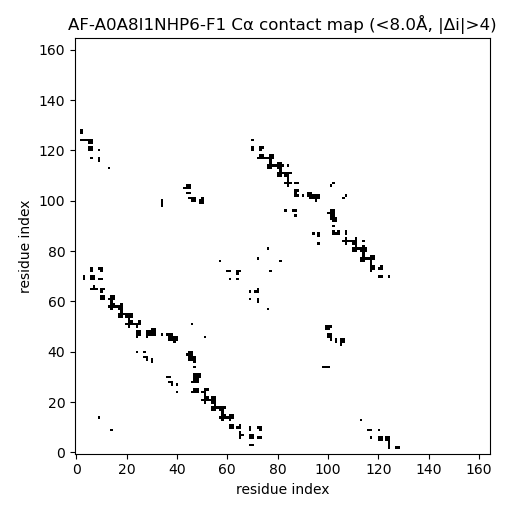5.899 0.760 2.661 1.00 97.50 115 GLY A CA 1
ATOM 875 C C . GLY A 1 115 ? 5.791 1.342 4.072 1.00 97.50 115 GLY A C 1
ATOM 876 O O . GLY A 1 115 ? 5.029 0.851 4.909 1.00 97.50 115 GLY A O 1
ATOM 877 N N . LEU A 1 116 ? 6.460 2.469 4.325 1.00 97.94 116 LEU A N 1
ATOM 878 C CA . LEU A 1 116 ? 6.379 3.152 5.617 1.00 97.94 116 LEU A CA 1
ATOM 879 C C . LEU A 1 116 ? 4.948 3.613 5.917 1.00 97.94 116 LEU A C 1
ATOM 881 O O . LEU A 1 116 ? 4.475 3.446 7.041 1.00 97.94 116 LEU A O 1
ATOM 885 N N . GLY A 1 117 ? 4.219 4.103 4.909 1.00 97.75 117 GLY A N 1
ATOM 886 C CA . GLY A 1 117 ? 2.797 4.419 5.031 1.00 97.75 117 GLY A CA 1
ATOM 887 C C . GLY A 1 117 ? 1.957 3.213 5.469 1.00 97.75 117 GLY A C 1
ATOM 888 O O . GLY A 1 117 ? 1.113 3.344 6.358 1.00 97.75 117 GLY A O 1
ATOM 889 N N . GLY A 1 118 ? 2.230 2.028 4.916 1.00 96.88 118 GLY A N 1
ATOM 890 C CA . GLY A 1 118 ? 1.538 0.784 5.267 1.00 96.88 118 GLY A CA 1
ATOM 891 C C . GLY A 1 118 ? 1.812 0.341 6.701 1.00 96.88 118 GLY A C 1
ATOM 892 O O . GLY A 1 118 ? 0.877 0.051 7.456 1.00 96.88 118 GLY A O 1
ATOM 893 N N . LEU A 1 119 ? 3.080 0.381 7.123 1.00 97.38 119 LEU A N 1
ATOM 894 C CA . LEU A 1 119 ? 3.480 0.069 8.499 1.00 97.38 119 LEU A CA 1
ATOM 895 C C . LEU A 1 119 ? 2.853 1.042 9.506 1.00 97.38 119 LEU A C 1
ATOM 897 O O . LEU A 1 119 ? 2.301 0.608 10.523 1.00 97.38 119 LEU A O 1
ATOM 901 N N . CYS A 1 120 ? 2.857 2.342 9.199 1.00 96.00 120 CYS A N 1
ATOM 902 C CA . CYS A 1 120 ? 2.195 3.365 10.005 1.00 96.00 120 CYS A CA 1
ATOM 903 C C . CYS A 1 120 ? 0.682 3.124 10.095 1.00 96.00 120 CYS A C 1
ATOM 905 O O . CYS A 1 120 ? 0.122 3.134 11.192 1.00 96.00 120 CYS A O 1
ATOM 907 N N . ALA A 1 121 ? 0.012 2.835 8.976 1.00 94.88 121 ALA A N 1
ATOM 908 C CA . ALA A 1 121 ? -1.425 2.559 8.952 1.00 94.88 121 ALA A CA 1
AT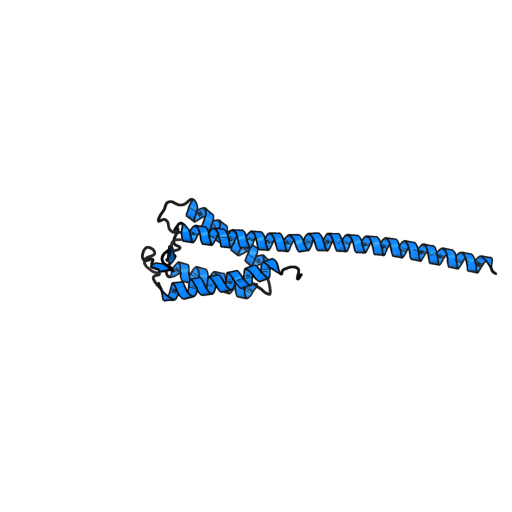OM 909 C C . ALA A 1 121 ? -1.791 1.290 9.746 1.00 94.88 121 ALA A C 1
ATOM 911 O O . ALA A 1 121 ? -2.803 1.257 10.463 1.00 94.88 121 ALA A O 1
ATOM 912 N N . TYR A 1 122 ? -0.954 0.251 9.668 1.00 94.00 122 TYR A N 1
ATOM 913 C CA . TYR A 1 122 ? -1.096 -0.966 10.465 1.00 94.00 122 TYR A CA 1
ATOM 914 C C . TYR A 1 122 ? -0.934 -0.691 11.969 1.00 94.00 122 TYR A C 1
ATOM 916 O O . TYR A 1 122 ? -1.771 -1.131 12.773 1.00 94.00 122 TYR A O 1
ATOM 924 N N . ALA A 1 123 ? 0.109 0.054 12.348 1.00 92.62 123 ALA A N 1
ATOM 925 C CA . ALA A 1 123 ? 0.397 0.421 13.731 1.00 92.62 123 ALA A CA 1
ATOM 926 C C . ALA A 1 123 ? -0.708 1.308 14.327 1.00 92.62 123 ALA A C 1
ATOM 928 O O . ALA A 1 123 ? -1.238 0.984 15.393 1.00 92.62 123 ALA A O 1
ATOM 929 N N . ALA A 1 124 ? -1.141 2.344 13.604 1.00 90.12 124 ALA A N 1
ATOM 930 C CA . ALA A 1 124 ? -2.234 3.228 14.009 1.00 90.12 124 ALA A CA 1
ATOM 931 C C . ALA A 1 124 ? -3.530 2.440 14.247 1.00 90.12 124 ALA A C 1
ATOM 933 O O . ALA A 1 124 ? -4.154 2.543 15.301 1.00 90.12 124 ALA A O 1
ATOM 934 N N . SER A 1 125 ? -3.866 1.525 13.333 1.00 86.94 125 SER A N 1
ATOM 935 C CA . SER A 1 125 ? -5.040 0.662 13.500 1.00 86.94 125 SER A CA 1
ATOM 936 C C . SER A 1 125 ? -4.899 -0.291 14.700 1.00 86.94 125 SER A C 1
ATOM 938 O O . SER A 1 125 ? -5.893 -0.745 15.267 1.00 86.94 125 SER A O 1
ATOM 940 N N . ARG A 1 126 ? -3.679 -0.700 15.094 1.00 78.25 126 ARG A N 1
ATOM 941 C CA . ARG A 1 126 ? -3.446 -1.509 16.314 1.00 78.25 126 ARG A CA 1
ATOM 942 C C . ARG A 1 126 ? -3.737 -0.698 17.573 1.00 78.25 126 ARG A C 1
ATOM 944 O O . ARG A 1 126 ? -4.316 -1.259 18.503 1.00 78.25 126 ARG A O 1
ATOM 951 N N . TRP A 1 127 ? -3.365 0.579 17.584 1.00 64.44 127 TRP A N 1
ATOM 952 C CA . TRP A 1 127 ? -3.546 1.461 18.733 1.00 64.44 127 TRP A CA 1
ATOM 953 C C . TRP A 1 127 ? -5.022 1.615 19.113 1.00 64.44 127 TRP A C 1
ATOM 955 O O . TRP A 1 127 ? -5.363 1.465 20.286 1.00 64.44 127 TRP A O 1
ATOM 965 N N . ASP A 1 128 ? -5.910 1.718 18.117 1.00 67.19 128 ASP A N 1
ATOM 966 C CA . ASP A 1 128 ? -7.371 1.717 18.309 1.00 67.19 128 ASP A CA 1
ATOM 967 C C . ASP A 1 128 ? -7.888 0.483 19.067 1.00 67.19 128 ASP A C 1
ATOM 969 O O . ASP A 1 128 ? -8.885 0.539 19.789 1.00 67.19 128 ASP A O 1
ATOM 973 N N . ARG A 1 129 ? -7.222 -0.670 18.917 1.00 67.00 129 ARG A N 1
ATOM 974 C CA . ARG A 1 129 ? -7.606 -1.901 19.623 1.00 67.00 129 ARG A CA 1
ATOM 975 C C . ARG A 1 129 ? -7.214 -1.844 21.098 1.00 67.00 129 ARG A C 1
ATOM 977 O O . ARG A 1 129 ? -7.970 -2.320 21.942 1.00 67.00 129 ARG A O 1
ATOM 984 N N . ILE A 1 130 ? -6.043 -1.284 21.392 1.00 65.06 130 ILE A N 1
ATOM 985 C CA . ILE A 1 130 ? -5.504 -1.175 22.750 1.00 65.06 130 ILE A CA 1
ATOM 986 C C . ILE A 1 130 ? -6.340 -0.175 23.554 1.00 65.06 130 ILE A C 1
ATOM 988 O O . ILE A 1 130 ? -6.833 -0.516 24.628 1.00 65.06 130 ILE A O 1
ATOM 992 N N . THR A 1 131 ? -6.592 1.015 23.009 1.00 71.00 131 THR A N 1
ATOM 993 C CA . THR A 1 131 ? -7.406 2.050 23.671 1.00 71.00 131 THR A CA 1
ATOM 994 C C . THR A 1 131 ? -8.841 1.581 23.926 1.00 71.00 131 THR A C 1
ATOM 996 O O . THR A 1 131 ? -9.363 1.772 25.025 1.00 71.00 131 THR A O 1
ATOM 999 N N . ALA A 1 132 ? -9.460 0.883 22.966 1.00 71.12 132 ALA A N 1
ATOM 1000 C CA . ALA A 1 132 ? -10.799 0.315 23.131 1.00 71.12 132 ALA A CA 1
ATOM 1001 C C . ALA A 1 132 ? -10.869 -0.796 24.196 1.00 71.12 132 ALA A C 1
ATOM 1003 O O . ALA A 1 132 ? -11.901 -0.982 24.842 1.00 71.12 132 ALA A O 1
ATOM 1004 N N . TRP A 1 133 ? -9.792 -1.563 24.380 1.00 75.50 133 TRP A N 1
ATOM 1005 C CA . TRP A 1 133 ? -9.724 -2.563 25.443 1.00 75.50 133 TRP A CA 1
ATOM 1006 C C . TRP A 1 133 ? -9.636 -1.904 26.824 1.00 75.50 133 TRP A C 1
ATOM 1008 O O . TRP A 1 133 ? -10.376 -2.291 27.730 1.00 75.50 133 TRP A O 1
ATOM 1018 N N . PHE A 1 134 ? -8.808 -0.864 26.967 1.00 77.12 134 PHE A N 1
ATOM 1019 C C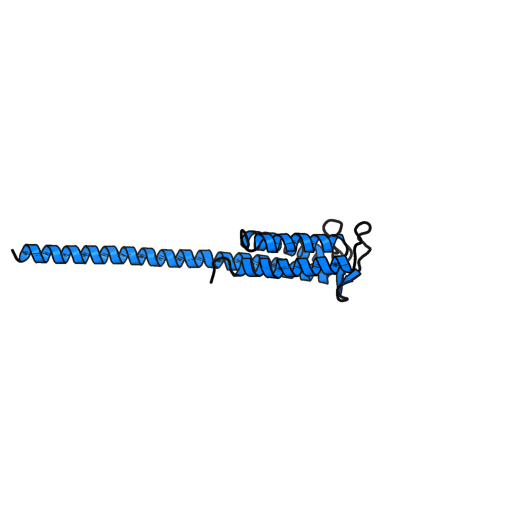A . PHE A 1 134 ? -8.689 -0.104 28.214 1.00 77.12 134 PHE A CA 1
ATOM 1020 C C . PHE A 1 134 ? -9.992 0.610 28.598 1.00 77.12 134 PHE A C 1
ATOM 1022 O O . PHE A 1 134 ? -10.404 0.536 29.757 1.00 77.12 134 PHE A O 1
ATOM 1029 N N . SER A 1 135 ? -10.696 1.226 27.641 1.00 77.00 135 SER A N 1
ATOM 1030 C CA . SER A 1 135 ? -11.999 1.853 27.912 1.00 77.00 135 SER A CA 1
ATOM 1031 C C . SER A 1 135 ? -13.063 0.828 28.330 1.00 77.00 135 SER A C 1
ATOM 1033 O O . SER A 1 135 ? -13.814 1.058 29.280 1.00 77.00 135 SER A O 1
ATOM 1035 N N . GLY A 1 136 ? -13.076 -0.355 27.704 1.00 81.31 136 GLY A N 1
ATOM 1036 C CA . GLY A 1 136 ? -13.943 -1.466 28.105 1.00 81.31 136 GLY A CA 1
ATOM 1037 C C . GLY A 1 136 ? -13.624 -2.023 29.499 1.00 81.31 136 GLY A C 1
ATOM 1038 O O . GLY A 1 136 ? -14.527 -2.461 30.218 1.00 81.31 136 GLY A O 1
ATOM 1039 N N . LEU A 1 137 ? -12.354 -1.985 29.913 1.00 85.00 137 LEU A N 1
ATOM 1040 C CA . LEU A 1 137 ? -11.937 -2.367 31.261 1.00 85.00 137 LEU A CA 1
ATOM 1041 C C . LEU A 1 137 ? -12.519 -1.403 32.309 1.00 85.00 137 LEU A C 1
ATOM 1043 O O . LEU A 1 137 ? -13.090 -1.858 33.302 1.00 85.00 137 LEU A O 1
ATOM 1047 N N . GLY A 1 138 ? -12.445 -0.091 32.053 1.00 83.75 138 GLY A N 1
ATOM 1048 C CA . GLY A 1 138 ? -13.029 0.951 32.907 1.00 83.75 138 GLY A CA 1
ATOM 1049 C C . GLY A 1 138 ? -14.534 0.766 33.111 1.00 83.75 138 GLY A C 1
ATOM 1050 O O . GLY A 1 138 ? -14.996 0.651 34.248 1.00 83.75 138 GLY A O 1
ATOM 1051 N N . ALA A 1 139 ? -15.282 0.579 32.019 1.00 85.56 139 ALA A N 1
ATOM 1052 C CA . ALA A 1 139 ? -16.725 0.329 32.069 1.00 85.56 139 ALA A CA 1
ATOM 1053 C C . ALA A 1 139 ? -17.091 -0.926 32.892 1.00 85.56 139 ALA A C 1
ATOM 1055 O O . ALA A 1 139 ? -18.090 -0.959 33.615 1.00 85.56 139 ALA A O 1
ATOM 1056 N N . ARG A 1 140 ? -16.258 -1.978 32.842 1.00 85.44 140 ARG A N 1
ATOM 1057 C CA . ARG A 1 140 ? -16.447 -3.189 33.661 1.00 85.44 140 ARG A CA 1
ATOM 1058 C C . ARG A 1 140 ? -16.245 -2.927 35.152 1.00 85.44 140 ARG A C 1
ATOM 1060 O O . ARG A 1 140 ? -16.977 -3.499 35.967 1.00 85.44 140 ARG A O 1
ATOM 1067 N N . PHE A 1 141 ? -15.277 -2.091 35.525 1.00 87.94 141 PHE A N 1
ATOM 1068 C CA . PHE A 1 141 ? -15.070 -1.706 36.921 1.00 87.94 141 PHE A CA 1
ATOM 1069 C C . PHE A 1 141 ? -16.225 -0.857 37.452 1.00 87.94 141 PHE A C 1
ATOM 1071 O O . PHE A 1 141 ? -16.717 -1.138 38.550 1.00 87.94 141 PHE A O 1
ATOM 1078 N N . GLU A 1 142 ? -16.718 0.094 36.659 1.00 89.25 142 GLU A N 1
ATOM 1079 C CA . GLU A 1 142 ? -17.884 0.915 37.002 1.00 89.25 142 GLU A CA 1
ATOM 1080 C C . GLU A 1 142 ? -19.137 0.061 37.210 1.00 89.25 142 GLU A C 1
ATOM 1082 O O . GLU A 1 142 ? -19.749 0.115 38.280 1.00 89.25 142 GLU A O 1
ATOM 1087 N N . ALA A 1 143 ? -19.446 -0.845 36.278 1.00 88.75 143 ALA A N 1
ATOM 1088 C CA . ALA A 1 143 ? -20.573 -1.768 36.417 1.00 88.75 143 ALA A CA 1
ATOM 1089 C C . ALA A 1 143 ? -20.462 -2.647 37.681 1.00 88.75 143 ALA A C 1
ATOM 1091 O O . ALA A 1 143 ? -21.457 -2.963 38.348 1.00 88.75 143 ALA A O 1
ATOM 1092 N N . ARG A 1 144 ? -19.238 -3.045 38.061 1.00 90.38 144 ARG A N 1
ATOM 1093 C CA . ARG A 1 144 ? -18.985 -3.824 39.284 1.00 90.38 144 ARG A CA 1
ATOM 1094 C C . ARG A 1 144 ? -19.176 -2.980 40.545 1.00 90.38 144 ARG A C 1
ATOM 1096 O O . ARG A 1 144 ? -19.731 -3.478 41.532 1.00 90.38 144 ARG A O 1
ATOM 1103 N N . ALA A 1 145 ? -18.749 -1.719 40.524 1.00 91.88 145 ALA A N 1
ATOM 1104 C CA . ALA A 1 145 ? -18.967 -0.767 41.607 1.00 91.88 145 ALA A CA 1
ATOM 1105 C C . ALA A 1 145 ? -20.463 -0.462 41.788 1.00 91.88 145 ALA A C 1
ATOM 1107 O O . ALA A 1 145 ? -20.970 -0.464 42.915 1.00 91.88 145 ALA A O 1
ATOM 1108 N N . GLU A 1 146 ? -21.196 -0.302 40.690 1.00 94.12 146 GLU A N 1
ATOM 1109 C CA . GLU A 1 146 ? -22.627 -0.028 40.698 1.00 94.12 146 GLU A CA 1
ATOM 1110 C C . GLU A 1 146 ? -23.448 -1.208 41.228 1.00 94.12 146 GLU A C 1
ATOM 1112 O O . GLU A 1 146 ? -24.269 -1.032 42.135 1.00 94.12 146 GLU A O 1
ATOM 1117 N N . LYS A 1 147 ? -23.137 -2.445 40.811 1.00 94.50 147 LYS A N 1
ATOM 1118 C CA . LYS A 1 147 ? -23.734 -3.657 41.406 1.00 94.50 147 LYS A CA 1
ATOM 1119 C C . LYS A 1 147 ? -23.519 -3.726 42.922 1.00 94.50 147 LYS A C 1
ATOM 1121 O O . LYS A 1 147 ? -24.432 -4.094 43.668 1.00 94.50 147 LYS A O 1
ATOM 1126 N N . ARG A 1 148 ? -22.335 -3.341 43.417 1.00 91.56 148 ARG A N 1
ATOM 1127 C CA . ARG A 1 148 ? -22.055 -3.278 44.866 1.00 91.56 148 ARG A CA 1
ATOM 1128 C C . ARG A 1 148 ? -22.898 -2.202 45.559 1.00 91.56 148 ARG A C 1
ATOM 1130 O O . ARG A 1 148 ? -23.449 -2.471 46.631 1.00 91.56 148 ARG A O 1
ATOM 1137 N N . ARG A 1 149 ? -23.049 -1.017 44.953 1.00 92.44 149 ARG A N 1
ATOM 1138 C CA . ARG A 1 149 ? -23.907 0.071 45.466 1.00 92.44 149 ARG A CA 1
ATOM 1139 C C . ARG A 1 149 ? -25.377 -0.354 45.526 1.00 92.44 149 ARG A C 1
ATOM 1141 O O . ARG A 1 149 ? -26.005 -0.197 46.575 1.00 92.44 149 ARG A O 1
ATOM 1148 N N . GLN A 1 150 ? -25.903 -0.978 44.471 1.00 94.00 150 GLN A N 1
ATOM 1149 C CA . GLN A 1 150 ? -27.270 -1.510 44.449 1.00 94.00 150 GLN A CA 1
ATOM 1150 C C . GLN A 1 150 ? -27.489 -2.579 45.527 1.00 94.00 150 GLN A C 1
ATOM 1152 O O . GLN A 1 150 ? -28.479 -2.524 46.261 1.00 94.00 150 GLN A O 1
ATOM 1157 N N . LYS A 1 151 ? -26.541 -3.512 45.703 1.00 93.31 151 LYS A N 1
ATOM 1158 C CA . LYS A 1 151 ? -26.625 -4.545 46.752 1.00 93.31 151 LYS A CA 1
ATOM 1159 C C . LYS A 1 151 ? -26.677 -3.931 48.157 1.00 93.31 151 LYS A C 1
ATOM 1161 O O . LYS A 1 151 ? -27.456 -4.386 48.995 1.00 93.31 151 LYS A O 1
ATOM 1166 N N . ARG A 1 152 ? -25.902 -2.869 48.415 1.00 90.94 152 ARG A N 1
ATOM 1167 C CA . ARG A 1 152 ? -25.944 -2.121 49.688 1.00 90.94 152 ARG A CA 1
ATOM 1168 C C . ARG A 1 152 ? -27.287 -1.414 49.896 1.00 90.94 152 ARG A C 1
ATOM 1170 O O . ARG A 1 152 ? -27.838 -1.504 50.992 1.00 90.94 152 ARG A O 1
ATOM 1177 N N . ARG A 1 153 ? -27.845 -0.769 48.863 1.00 91.50 153 ARG A N 1
ATOM 1178 C CA . ARG A 1 153 ? -29.171 -0.123 48.931 1.00 91.50 153 ARG A CA 1
ATOM 1179 C C . ARG A 1 153 ? -30.279 -1.134 49.244 1.00 91.50 153 ARG A C 1
ATOM 1181 O O . ARG A 1 153 ? -31.032 -0.921 50.189 1.00 91.50 153 ARG A O 1
ATOM 1188 N N . ARG A 1 154 ? -30.311 -2.278 48.547 1.00 90.94 154 ARG A N 1
ATOM 1189 C CA . ARG A 1 154 ? -31.286 -3.358 48.802 1.00 90.94 154 ARG A CA 1
ATOM 1190 C C . ARG A 1 154 ? -31.223 -3.876 50.244 1.00 90.94 154 ARG A C 1
ATOM 1192 O O . ARG A 1 154 ? -32.260 -4.064 50.871 1.00 90.94 154 ARG A O 1
ATOM 1199 N N . ARG A 1 155 ? -30.016 -4.046 50.802 1.00 89.00 155 ARG A N 1
ATOM 1200 C CA . ARG A 1 155 ? -29.833 -4.447 52.212 1.00 89.00 155 ARG A CA 1
ATOM 1201 C C . ARG A 1 155 ? -30.380 -3.410 53.199 1.00 89.00 155 ARG A C 1
ATOM 1203 O O . ARG A 1 155 ? -31.029 -3.799 54.165 1.00 89.00 155 ARG A O 1
ATOM 1210 N N . LYS A 1 156 ? -30.151 -2.113 52.957 1.00 88.50 156 LYS A N 1
ATOM 1211 C CA . LYS A 1 156 ? -30.680 -1.034 53.814 1.00 88.50 156 LYS A CA 1
ATOM 1212 C C . LYS A 1 156 ? -32.211 -0.982 53.794 1.00 88.50 156 LYS A C 1
ATOM 1214 O O . LYS A 1 156 ? -32.816 -0.876 54.853 1.00 88.50 156 LYS A O 1
ATOM 1219 N N . VAL A 1 157 ? -32.828 -1.109 52.617 1.00 86.69 157 VAL A N 1
ATOM 1220 C CA . VAL A 1 157 ? -34.297 -1.131 52.480 1.00 86.69 157 VAL A CA 1
ATOM 1221 C C . VAL A 1 157 ? -34.901 -2.333 53.208 1.00 86.69 157 VAL A C 1
ATOM 1223 O O . VAL A 1 157 ? -35.877 -2.176 53.935 1.00 86.69 157 VAL A O 1
ATOM 1226 N N . ARG A 1 158 ? -34.289 -3.520 53.078 1.00 82.94 158 ARG A N 1
ATOM 1227 C CA . ARG A 1 158 ? -34.762 -4.730 53.766 1.00 82.94 158 ARG A CA 1
ATOM 1228 C C . ARG A 1 158 ? -34.700 -4.586 55.291 1.00 82.94 158 ARG A C 1
ATOM 1230 O O . ARG A 1 158 ? -35.678 -4.917 55.943 1.00 82.94 158 ARG A O 1
ATOM 1237 N N . LYS A 1 159 ? -33.611 -4.018 55.833 1.00 80.88 159 LYS A N 1
ATOM 1238 C CA . LYS A 1 159 ? -33.485 -3.733 57.276 1.00 80.88 159 LYS A CA 1
ATOM 1239 C C . LYS A 1 159 ? -34.553 -2.764 57.792 1.00 80.88 159 LYS A C 1
ATOM 1241 O O . LYS A 1 159 ? -35.082 -2.994 58.867 1.00 80.88 159 LYS A O 1
ATOM 1246 N N . ARG A 1 160 ? -34.878 -1.708 57.035 1.00 81.75 160 ARG A N 1
ATOM 1247 C CA . ARG A 1 160 ? -35.913 -0.735 57.434 1.00 81.75 160 ARG A CA 1
ATOM 1248 C C . ARG A 1 160 ? -37.317 -1.340 57.482 1.00 81.75 160 ARG A C 1
ATOM 1250 O O . ARG A 1 160 ? -38.103 -0.941 58.326 1.00 81.75 160 ARG A O 1
ATOM 1257 N N . ARG A 1 161 ? -37.628 -2.296 56.598 1.00 77.31 161 ARG A N 1
ATOM 1258 C CA . ARG A 1 161 ? -38.922 -3.000 56.611 1.00 77.31 161 ARG A CA 1
ATOM 1259 C C . ARG A 1 161 ? -39.075 -3.937 57.808 1.00 77.31 161 ARG A C 1
ATOM 1261 O O . ARG A 1 161 ? -40.165 -4.025 58.338 1.00 77.31 161 ARG A O 1
ATOM 1268 N N . THR A 1 162 ? -38.002 -4.598 58.239 1.00 76.50 162 THR A N 1
ATOM 1269 C CA . THR A 1 162 ? -38.032 -5.514 59.395 1.00 76.50 162 THR A CA 1
ATOM 1270 C C . THR A 1 162 ? -38.061 -4.815 60.753 1.00 76.50 162 THR A C 1
ATOM 1272 O O . THR A 1 162 ? -38.344 -5.463 61.743 1.00 76.50 162 THR A O 1
ATOM 1275 N N . THR A 1 163 ? -37.716 -3.527 60.828 1.00 73.69 163 THR A N 1
ATOM 1276 C CA . THR A 1 163 ? -37.770 -2.739 62.076 1.00 73.69 163 THR A CA 1
ATOM 1277 C C . THR A 1 163 ? -39.067 -1.942 62.235 1.00 73.69 163 THR A C 1
ATOM 1279 O O . THR A 1 163 ? -39.230 -1.265 63.239 1.00 73.69 163 THR A O 1
ATOM 1282 N N . ALA A 1 164 ? -39.937 -1.945 61.221 1.00 65.06 164 ALA A N 1
ATOM 1283 C CA . ALA A 1 164 ? -41.213 -1.222 61.214 1.00 65.06 164 ALA A CA 1
ATOM 1284 C C . ALA A 1 164 ? -42.428 -2.153 61.417 1.00 65.06 164 ALA A C 1
ATOM 1286 O O . ALA A 1 164 ? -43.563 -1.697 61.312 1.00 65.06 164 ALA A O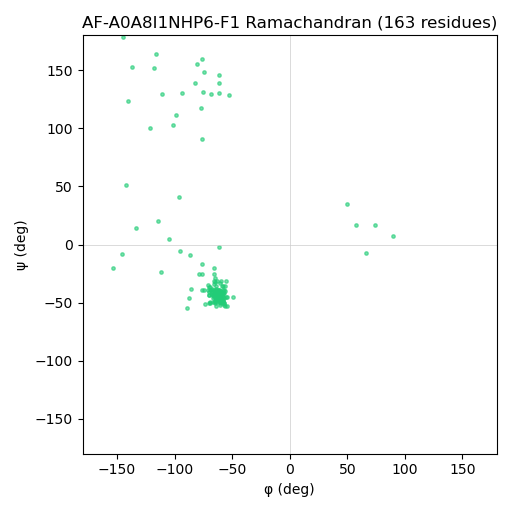 1
ATOM 1287 N N . SER A 1 165 ? -42.171 -3.441 61.658 1.00 53.16 165 SER A N 1
ATOM 1288 C CA . SER A 1 165 ? -43.121 -4.502 62.015 1.00 53.16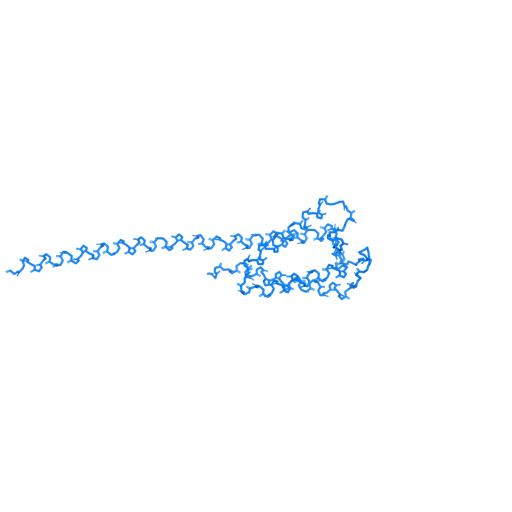 165 SER A CA 1
ATOM 1289 C C . SER A 1 165 ? -42.836 -4.954 63.434 1.00 53.16 165 SER A C 1
ATOM 1291 O O . SER A 1 165 ? -43.801 -5.121 64.199 1.00 53.16 165 SER A O 1
#